Protein AF-A0A947HIL4-F1 (afdb_monomer_lite)

Foldseek 3Di:
DAKEKEWEQDPVRDTDPVQVVLCVVCVVVVNNVRHRYYHYQYPVDVCSPPSSVVCVVQVHDDDGKMWDDDPNDTDIGRDSVVVVVVD

Sequence (87 aa):
MRVTMVKKRLLSGEECPKCIEATAFLDGKGVLGRIDEVVWFDERTPGGGPGGALAEAHGMTRAPFFLVDRQGRVEAFDSVMRVYKLL

pLDDT: mean 97.2, std 1.73, range [90.06, 98.69]

Radius of gyration: 12.29 Å; chains: 1; bounding box: 23×29×30 Å

Secondary structure (DSSP, 8-state):
-EEEEEEEE-TTSPBPHHHHHHHHHHHHTT-GGG--EEEEEETTSGGGHHHHHHHHHTT--SSSEEEEEETTEEEEES-HHHHHTT-

Structure (mmCIF, N/CA/C/O backbone):
data_AF-A0A947HIL4-F1
#
_entry.id   AF-A0A947HIL4-F1
#
loop_
_atom_site.group_PDB
_atom_site.id
_atom_site.type_symbol
_atom_site.label_atom_id
_atom_site.label_alt_id
_atom_site.label_comp_id
_atom_site.label_asym_id
_atom_site.label_entity_id
_atom_site.label_seq_id
_atom_site.pdbx_PDB_ins_code
_atom_site.Cartn_x
_atom_site.Cartn_y
_atom_site.Cartn_z
_atom_site.occupancy
_atom_site.B_iso_or_equiv
_atom_site.auth_seq_id
_atom_site.auth_comp_id
_atom_site.auth_asym_id
_atom_site.auth_atom_id
_atom_site.pdbx_PDB_model_num
ATOM 1 N N . MET A 1 1 ? -13.280 5.465 10.371 1.00 90.12 1 MET A N 1
ATOM 2 C CA . MET A 1 1 ? -11.878 5.021 10.237 1.00 90.12 1 MET A CA 1
ATOM 3 C C . MET A 1 1 ? -11.755 4.494 8.830 1.00 90.12 1 MET A C 1
ATOM 5 O O . MET A 1 1 ? -12.629 3.720 8.467 1.00 90.12 1 MET A O 1
ATOM 9 N N . ARG A 1 2 ? -10.775 4.962 8.056 1.00 97.25 2 ARG A N 1
ATOM 10 C CA . ARG A 1 2 ? -10.524 4.476 6.693 1.00 97.25 2 ARG A CA 1
ATOM 11 C C . ARG A 1 2 ? -9.137 3.848 6.643 1.00 97.25 2 ARG A C 1
ATOM 13 O O . ARG A 1 2 ? -8.199 4.444 7.167 1.00 97.25 2 ARG A O 1
ATOM 20 N N . VAL A 1 3 ? -9.010 2.672 6.047 1.00 98.19 3 VAL A N 1
ATOM 21 C CA . VAL A 1 3 ? -7.748 1.947 5.913 1.00 98.19 3 VAL A CA 1
ATOM 22 C C . VAL A 1 3 ? -7.422 1.744 4.443 1.00 98.19 3 VAL A C 1
ATOM 24 O O . VAL A 1 3 ? -8.101 1.005 3.735 1.00 98.19 3 VAL A O 1
ATOM 27 N N . THR A 1 4 ? -6.337 2.371 4.005 1.00 98.69 4 THR A N 1
ATOM 28 C CA . THR A 1 4 ? -5.781 2.186 2.666 1.00 98.69 4 THR A CA 1
ATOM 29 C C . THR A 1 4 ? -4.564 1.274 2.757 1.00 98.69 4 THR A C 1
ATOM 31 O O . THR A 1 4 ? -3.629 1.554 3.506 1.00 98.69 4 THR A O 1
ATOM 34 N N . MET A 1 5 ? -4.547 0.189 1.990 1.00 98.69 5 MET A N 1
ATOM 35 C CA . MET A 1 5 ? -3.382 -0.677 1.822 1.00 98.69 5 MET A CA 1
ATOM 36 C C . MET A 1 5 ? -2.668 -0.312 0.524 1.00 98.69 5 MET A C 1
ATOM 38 O O . MET A 1 5 ? -3.239 -0.420 -0.560 1.00 98.69 5 MET A O 1
ATOM 42 N N . VAL A 1 6 ? -1.401 0.076 0.614 1.00 98.69 6 VAL A N 1
ATOM 43 C CA . VAL A 1 6 ? -0.564 0.286 -0.567 1.00 98.69 6 VAL A CA 1
ATOM 44 C C . VAL A 1 6 ? 0.216 -0.989 -0.851 1.00 98.69 6 VAL A C 1
ATOM 46 O O . VAL A 1 6 ? 0.990 -1.465 -0.019 1.00 98.69 6 VAL A O 1
ATOM 49 N N . LYS A 1 7 ? 0.003 -1.554 -2.038 1.00 98.62 7 LYS A N 1
ATOM 50 C CA . LYS A 1 7 ? 0.669 -2.760 -2.544 1.00 98.62 7 LYS A CA 1
ATOM 51 C C . LYS A 1 7 ? 1.624 -2.387 -3.670 1.00 98.62 7 LYS A C 1
ATOM 53 O O . LYS A 1 7 ? 1.493 -1.329 -4.272 1.00 98.62 7 LYS A O 1
ATOM 58 N N . LYS A 1 8 ? 2.576 -3.262 -3.980 1.00 98.50 8 LYS A N 1
ATOM 59 C CA . LYS A 1 8 ? 3.576 -3.034 -5.026 1.00 98.50 8 LYS A CA 1
ATOM 60 C C . LYS A 1 8 ? 3.484 -4.086 -6.122 1.00 98.50 8 LYS A C 1
ATOM 62 O O . LYS A 1 8 ? 3.425 -5.277 -5.819 1.00 98.50 8 LYS A O 1
ATOM 67 N N . ARG A 1 9 ? 3.516 -3.632 -7.374 1.00 98.38 9 ARG A N 1
ATOM 68 C CA . ARG A 1 9 ? 3.854 -4.439 -8.547 1.00 98.38 9 ARG A CA 1
ATOM 69 C C . ARG A 1 9 ? 5.325 -4.239 -8.869 1.00 98.38 9 ARG A C 1
ATOM 71 O O . ARG A 1 9 ? 5.806 -3.105 -8.913 1.00 98.38 9 ARG A O 1
ATOM 78 N N . LEU A 1 10 ? 6.021 -5.354 -9.025 1.00 98.00 10 LEU A N 1
ATOM 79 C CA . LEU A 1 10 ? 7.425 -5.388 -9.390 1.00 98.00 10 LEU A CA 1
ATOM 80 C C . LEU A 1 10 ? 7.603 -4.990 -10.856 1.00 98.00 10 LEU A C 1
ATOM 82 O O . LEU A 1 10 ? 6.646 -4.997 -11.634 1.00 98.00 10 LEU A O 1
ATOM 86 N N . LEU A 1 11 ? 8.843 -4.721 -11.258 1.00 97.25 11 LEU A N 1
ATOM 87 C CA . LEU A 1 11 ? 9.179 -4.497 -12.664 1.00 97.25 11 LEU A CA 1
ATOM 88 C C . LEU A 1 11 ? 8.763 -5.683 -13.561 1.00 97.25 11 LEU A C 1
ATOM 90 O O . LEU A 1 11 ? 8.363 -5.466 -14.703 1.00 97.25 11 LEU A O 1
ATOM 94 N N . SER A 1 12 ? 8.769 -6.915 -13.029 1.00 97.00 12 SER A N 1
ATOM 95 C CA . SER A 1 12 ? 8.253 -8.113 -13.718 1.00 97.00 12 SER A CA 1
ATOM 96 C C . SER A 1 12 ? 6.737 -8.079 -13.964 1.00 97.00 12 SER A C 1
ATOM 98 O O . SER A 1 12 ? 6.218 -8.859 -14.756 1.00 97.00 12 SER A O 1
ATOM 100 N N . GLY A 1 13 ? 6.014 -7.169 -13.308 1.00 96.19 13 GLY A N 1
ATOM 101 C CA . GLY A 1 13 ? 4.555 -7.078 -13.308 1.00 96.19 13 GLY A CA 1
ATOM 102 C C . GLY A 1 13 ? 3.881 -7.911 -12.219 1.00 96.19 13 GLY A C 1
ATOM 103 O O . GLY A 1 13 ? 2.688 -7.727 -11.974 1.00 96.19 13 GLY A O 1
ATOM 104 N N . GLU A 1 14 ? 4.630 -8.780 -11.542 1.00 97.81 14 GLU A N 1
ATOM 105 C CA . GLU A 1 14 ? 4.129 -9.594 -10.438 1.00 97.81 14 GLU A CA 1
ATOM 106 C C . GLU A 1 14 ? 3.867 -8.751 -9.190 1.00 97.81 14 GLU A C 1
ATOM 108 O O . GLU A 1 14 ? 4.489 -7.712 -8.953 1.00 97.81 14 GLU A O 1
ATOM 113 N N . GLU A 1 15 ? 2.940 -9.213 -8.355 1.00 98.06 15 GLU A N 1
ATOM 114 C CA . GLU A 1 15 ? 2.736 -8.629 -7.038 1.00 98.06 15 GLU A CA 1
ATOM 115 C C . GLU A 1 15 ? 3.937 -8.923 -6.126 1.00 98.06 15 GLU A C 1
ATOM 117 O O . GLU A 1 15 ? 4.500 -10.017 -6.129 1.00 98.06 15 GLU A O 1
ATOM 122 N N . CYS A 1 16 ? 4.320 -7.945 -5.304 1.00 97.69 16 CYS A N 1
ATOM 123 C CA . CYS A 1 16 ? 5.414 -8.112 -4.362 1.00 97.69 16 CYS A CA 1
ATOM 124 C C . CYS A 1 16 ? 5.145 -9.281 -3.383 1.00 97.69 16 CYS A C 1
ATOM 126 O O . CYS A 1 16 ? 4.057 -9.342 -2.805 1.00 97.69 16 CYS A O 1
ATOM 128 N N . PRO A 1 17 ? 6.121 -10.169 -3.100 1.00 97.94 17 PRO A N 1
ATOM 129 C CA . PRO A 1 17 ? 5.896 -11.327 -2.227 1.00 97.94 17 PRO A CA 1
ATOM 130 C C . PRO A 1 17 ? 5.341 -10.961 -0.844 1.00 97.94 17 PRO A C 1
ATOM 132 O O . PRO A 1 17 ? 4.415 -11.595 -0.346 1.00 97.94 17 PRO A O 1
ATOM 135 N N . LYS A 1 18 ? 5.825 -9.861 -0.249 1.00 97.69 18 LYS A N 1
ATOM 136 C CA . LYS A 1 18 ? 5.315 -9.363 1.040 1.00 97.69 18 LYS A CA 1
ATOM 137 C C . LYS A 1 18 ? 3.888 -8.825 0.977 1.00 97.69 18 LYS A C 1
ATOM 139 O O . LYS A 1 18 ? 3.180 -8.870 1.977 1.00 97.69 18 LYS A O 1
ATOM 144 N N . CYS A 1 19 ? 3.454 -8.345 -0.181 1.00 98.25 19 CYS A N 1
ATOM 145 C CA . CYS A 1 19 ? 2.093 -7.889 -0.419 1.00 98.25 19 CYS A CA 1
ATOM 146 C C . CYS A 1 19 ? 1.139 -9.092 -0.442 1.00 98.25 19 CYS A C 1
ATOM 148 O O . CYS A 1 19 ? 0.078 -9.039 0.188 1.00 98.25 19 CYS A O 1
ATOM 150 N N . ILE A 1 20 ? 1.571 -10.190 -1.077 1.00 98.50 20 ILE A N 1
ATOM 151 C CA . ILE A 1 20 ? 0.839 -11.460 -1.128 1.00 98.50 20 ILE A CA 1
ATOM 152 C C . ILE A 1 20 ? 0.718 -12.034 0.285 1.00 98.50 20 ILE A C 1
ATOM 154 O O . ILE A 1 20 ? -0.391 -12.302 0.740 1.00 98.50 20 ILE A O 1
ATOM 158 N N . GLU A 1 21 ? 1.837 -12.137 1.013 1.00 98.44 21 GLU A N 1
ATOM 159 C CA . GLU A 1 21 ? 1.860 -12.616 2.403 1.00 98.44 21 GLU A CA 1
ATOM 160 C C . GLU A 1 21 ? 0.932 -11.794 3.313 1.00 98.44 21 GLU A C 1
ATOM 162 O O . GLU A 1 21 ? 0.157 -12.361 4.081 1.00 98.44 21 GLU A O 1
ATOM 167 N N . ALA A 1 22 ? 0.970 -10.459 3.221 1.00 98.38 22 ALA A N 1
ATOM 168 C CA . ALA A 1 22 ? 0.117 -9.592 4.030 1.00 98.38 22 ALA A CA 1
ATOM 169 C C . ALA A 1 22 ? -1.370 -9.736 3.674 1.00 98.38 22 ALA A C 1
ATOM 171 O O . ALA A 1 22 ? -2.209 -9.768 4.571 1.00 98.38 22 ALA A O 1
ATOM 172 N N . THR A 1 23 ? -1.695 -9.851 2.382 1.00 98.44 23 THR A N 1
ATOM 173 C CA . THR A 1 23 ? -3.077 -10.062 1.922 1.00 98.44 23 THR A CA 1
ATOM 174 C C . THR A 1 23 ? -3.607 -11.400 2.441 1.00 98.44 23 THR A C 1
ATOM 176 O O . THR A 1 23 ? -4.667 -11.433 3.059 1.00 98.44 23 THR A O 1
ATOM 179 N N . ALA A 1 24 ? -2.835 -12.480 2.276 1.00 98.56 24 ALA A N 1
ATOM 180 C CA . ALA A 1 24 ? -3.190 -13.813 2.758 1.00 98.56 24 ALA A CA 1
ATOM 181 C C . ALA A 1 24 ? -3.320 -13.865 4.287 1.00 98.56 24 ALA A C 1
ATOM 183 O O . ALA A 1 24 ? -4.219 -14.517 4.811 1.00 98.56 24 ALA A O 1
ATOM 184 N N . PHE A 1 25 ? -2.459 -13.147 5.017 1.00 98.50 25 PHE A N 1
ATOM 185 C CA . PHE A 1 25 ? -2.576 -13.026 6.468 1.00 98.50 25 PHE A CA 1
ATOM 186 C C . PHE A 1 25 ? -3.896 -12.357 6.878 1.00 98.50 25 PHE A C 1
ATOM 188 O O . PHE A 1 25 ? -4.597 -12.883 7.738 1.00 98.50 25 PHE A O 1
ATOM 195 N N . LEU A 1 26 ? -4.248 -11.214 6.278 1.00 98.50 26 LEU A N 1
ATOM 196 C CA . LEU A 1 26 ? -5.485 -10.494 6.607 1.00 98.50 26 LEU A CA 1
ATOM 197 C C . LEU A 1 26 ? -6.737 -11.296 6.231 1.00 98.50 26 LEU A C 1
ATOM 199 O O . LEU A 1 26 ? -7.710 -11.302 6.988 1.00 98.50 26 LEU A O 1
ATOM 203 N N . ASP A 1 27 ? -6.695 -11.992 5.095 1.00 98.38 27 ASP A N 1
ATOM 204 C CA . ASP A 1 27 ? -7.769 -12.873 4.634 1.00 98.38 27 ASP A CA 1
ATOM 205 C C . ASP A 1 27 ? -7.951 -14.076 5.567 1.00 98.38 27 ASP A C 1
ATOM 207 O O . ASP A 1 27 ? -9.041 -14.311 6.083 1.00 98.38 27 ASP A O 1
ATOM 211 N N . GLY A 1 28 ? -6.854 -14.751 5.929 1.00 98.38 28 GLY A N 1
ATOM 212 C CA . GLY A 1 28 ? -6.858 -15.851 6.897 1.00 98.38 28 GLY A CA 1
ATOM 213 C C . GLY A 1 28 ? -7.286 -15.442 8.313 1.00 98.38 28 GLY A C 1
ATOM 214 O O . GLY A 1 28 ? -7.597 -16.301 9.139 1.00 98.38 28 GLY A O 1
ATOM 215 N N . LYS A 1 29 ? -7.319 -14.138 8.614 1.00 98.12 29 LYS A N 1
ATOM 216 C CA . LYS A 1 29 ? -7.881 -13.574 9.852 1.00 98.12 29 LYS A CA 1
ATOM 217 C C . LYS A 1 29 ? -9.318 -13.065 9.701 1.00 98.12 29 LYS A C 1
ATOM 219 O O . LYS A 1 29 ? -9.889 -12.617 10.690 1.00 98.12 29 LYS A O 1
ATOM 224 N N . GLY A 1 30 ? -9.904 -13.126 8.506 1.00 98.00 30 GLY A N 1
ATOM 225 C CA . GLY A 1 30 ? -11.267 -12.664 8.234 1.00 98.00 30 GLY A CA 1
ATOM 226 C C . GLY A 1 30 ? -11.439 -11.144 8.309 1.00 98.00 30 GLY A C 1
ATOM 227 O O . GLY A 1 30 ? -12.558 -10.665 8.472 1.00 98.00 30 GLY A O 1
ATOM 228 N N . VAL A 1 31 ? -10.349 -10.374 8.215 1.00 98.00 31 VAL A N 1
ATOM 229 C CA . VAL A 1 31 ? -10.377 -8.902 8.327 1.00 98.00 31 VAL A CA 1
ATOM 230 C C . VAL A 1 31 ? -9.968 -8.188 7.043 1.00 98.00 31 VAL A C 1
ATOM 232 O O . VAL A 1 31 ? -9.927 -6.961 7.028 1.00 98.00 31 VAL A O 1
ATOM 235 N N . LEU A 1 32 ? -9.699 -8.914 5.951 1.00 97.75 32 LEU A N 1
ATOM 236 C CA . LEU A 1 32 ? -9.370 -8.296 4.661 1.00 97.75 32 LEU A CA 1
ATOM 237 C C . LEU A 1 32 ? -10.453 -7.302 4.205 1.00 97.75 32 LEU A C 1
ATOM 239 O O . LEU A 1 32 ? -10.126 -6.237 3.693 1.00 97.75 32 LEU A O 1
ATOM 243 N N . GLY A 1 33 ? -11.730 -7.591 4.4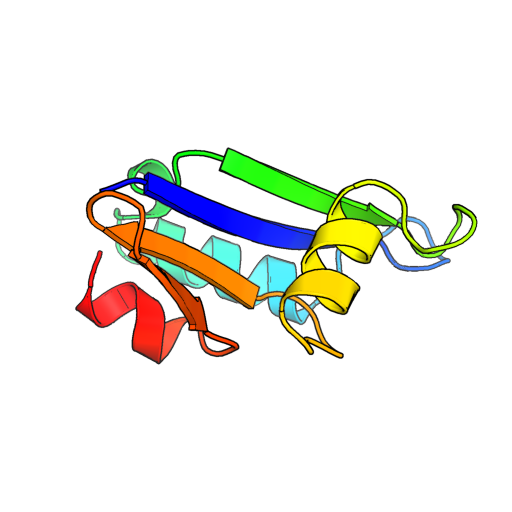85 1.00 97.50 33 GLY A N 1
ATOM 244 C CA . GLY A 1 33 ? -12.854 -6.693 4.194 1.00 97.50 33 GLY A CA 1
ATOM 245 C C . GLY A 1 33 ? -12.869 -5.376 4.986 1.00 97.50 33 GLY A C 1
ATOM 246 O O . GLY A 1 33 ? -13.719 -4.534 4.721 1.00 97.50 33 GLY A O 1
ATOM 247 N N . ARG A 1 34 ? -11.956 -5.181 5.951 1.00 97.56 34 ARG A N 1
ATOM 248 C CA . ARG A 1 34 ? -11.753 -3.903 6.663 1.00 97.56 34 ARG A CA 1
ATOM 249 C C . ARG A 1 34 ? -10.735 -2.987 5.977 1.00 97.56 34 ARG A C 1
ATOM 251 O O . ARG A 1 34 ? -10.485 -1.892 6.469 1.00 97.56 34 ARG A O 1
ATOM 258 N N . ILE A 1 35 ? -10.124 -3.430 4.878 1.00 98.31 35 ILE A N 1
ATOM 259 C CA . ILE A 1 35 ? -9.329 -2.570 4.002 1.00 98.31 35 ILE A CA 1
ATOM 260 C C . ILE A 1 35 ? -10.294 -1.860 3.052 1.00 98.31 35 ILE A C 1
ATOM 262 O O . ILE A 1 35 ? -10.864 -2.484 2.160 1.00 98.31 35 ILE A O 1
ATO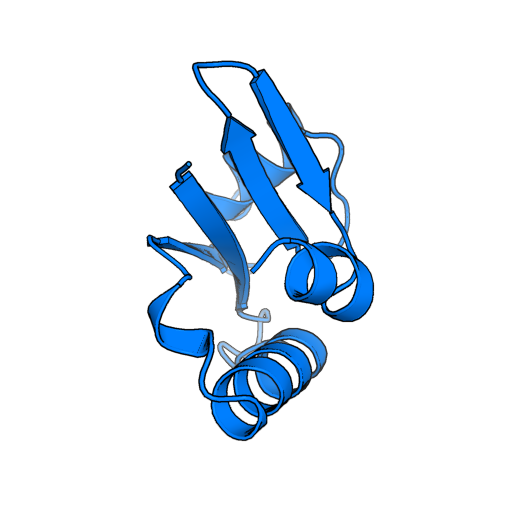M 266 N N . ASP A 1 36 ? -10.477 -0.557 3.246 1.00 98.50 36 ASP A N 1
ATOM 267 C CA . ASP A 1 36 ? -11.404 0.257 2.453 1.00 98.50 36 ASP A CA 1
ATOM 268 C C . ASP A 1 36 ? -10.895 0.516 1.032 1.00 98.50 36 ASP A C 1
ATOM 270 O O . ASP A 1 36 ? -11.677 0.770 0.116 1.00 98.50 36 ASP A O 1
ATOM 274 N N . GLU A 1 37 ? -9.575 0.503 0.844 1.00 98.38 37 GLU A N 1
ATOM 275 C CA . GLU A 1 37 ? -8.954 0.826 -0.433 1.00 98.38 37 GLU A CA 1
ATOM 276 C C . GLU A 1 37 ? -7.613 0.116 -0.611 1.00 98.38 37 GLU A C 1
ATOM 278 O O . GLU A 1 37 ? -6.793 0.058 0.305 1.00 98.38 37 GLU A O 1
ATOM 283 N N . VAL A 1 38 ? -7.361 -0.376 -1.824 1.00 98.44 38 VAL A N 1
ATOM 284 C CA . VAL A 1 38 ? -6.056 -0.900 -2.231 1.00 98.44 38 VAL A CA 1
ATOM 285 C C . VAL A 1 38 ? -5.484 -0.007 -3.322 1.00 98.44 38 VAL A C 1
ATOM 287 O O . VAL A 1 38 ? -6.052 0.092 -4.409 1.00 98.44 38 VAL A O 1
ATOM 290 N N . VAL A 1 39 ? -4.332 0.601 -3.052 1.00 98.50 39 VAL A N 1
ATOM 291 C CA . VAL A 1 39 ? -3.611 1.448 -4.009 1.00 98.50 39 VAL A CA 1
ATOM 292 C C . VAL A 1 39 ? -2.337 0.743 -4.453 1.00 98.50 39 VAL A C 1
ATOM 294 O O . VAL A 1 39 ? -1.657 0.092 -3.662 1.00 98.50 39 VAL A O 1
ATOM 297 N N . TRP A 1 40 ? -1.997 0.868 -5.732 1.00 98.31 40 TRP A N 1
ATOM 298 C CA . TRP A 1 40 ? -0.823 0.221 -6.303 1.00 98.31 40 TRP A CA 1
ATOM 299 C C . TRP A 1 40 ? 0.321 1.207 -6.512 1.00 98.31 40 TRP A C 1
ATOM 301 O O . TRP A 1 40 ? 0.165 2.233 -7.173 1.00 98.31 40 TRP A O 1
ATOM 311 N N . PHE A 1 41 ? 1.482 0.849 -5.976 1.00 98.38 41 PHE A N 1
ATOM 312 C CA . PHE A 1 41 ? 2.781 1.279 -6.462 1.00 98.38 41 PHE A CA 1
ATOM 313 C C . PHE A 1 41 ? 3.173 0.367 -7.629 1.00 98.38 41 PHE A C 1
ATOM 315 O O . PHE A 1 41 ? 3.207 -0.852 -7.457 1.00 98.38 41 PHE A O 1
ATOM 322 N N . ASP A 1 42 ? 3.489 0.915 -8.798 1.00 97.88 42 ASP A N 1
ATOM 323 C CA . ASP A 1 42 ? 3.929 0.122 -9.955 1.00 97.88 42 ASP A CA 1
ATOM 324 C C . ASP A 1 42 ? 5.328 0.550 -10.407 1.00 97.88 42 ASP A C 1
ATOM 326 O O . ASP A 1 42 ? 5.496 1.656 -10.914 1.00 97.88 42 ASP A O 1
ATOM 330 N N . GLU A 1 43 ? 6.332 -0.320 -10.244 1.00 96.94 43 GLU A N 1
ATOM 331 C CA . GLU A 1 43 ? 7.726 -0.027 -10.632 1.00 96.94 43 GLU A CA 1
ATOM 332 C C . GLU A 1 43 ? 7.911 0.263 -12.123 1.00 96.94 43 GLU A C 1
ATOM 334 O O . GLU A 1 43 ? 8.905 0.871 -12.510 1.00 96.94 43 GLU A O 1
ATOM 339 N N . ARG A 1 44 ? 6.967 -0.162 -12.967 1.00 97.00 44 ARG A N 1
ATOM 340 C CA . ARG A 1 44 ? 7.018 0.069 -14.417 1.00 97.00 44 ARG A CA 1
ATOM 341 C C . ARG A 1 44 ? 6.567 1.481 -14.791 1.00 97.00 44 ARG A C 1
ATOM 343 O O . ARG A 1 44 ? 6.728 1.889 -15.938 1.00 97.00 44 ARG A O 1
ATOM 350 N N . THR A 1 45 ? 6.001 2.217 -13.837 1.00 95.88 45 THR A N 1
ATOM 351 C CA . THR A 1 45 ? 5.490 3.573 -14.027 1.00 95.88 45 THR A CA 1
ATOM 352 C C . THR A 1 45 ? 6.447 4.583 -13.392 1.00 95.88 45 THR A C 1
ATOM 354 O O . THR A 1 45 ? 6.875 4.378 -12.252 1.00 95.88 45 THR A O 1
ATOM 357 N N . PRO A 1 46 ? 6.754 5.710 -14.063 1.00 95.00 46 PRO A N 1
ATOM 358 C CA . PRO A 1 46 ? 7.527 6.790 -13.462 1.00 95.00 46 PRO A CA 1
ATOM 359 C C . PRO A 1 46 ? 6.952 7.217 -12.106 1.00 95.00 46 PRO A C 1
ATOM 361 O O . PRO A 1 46 ? 5.752 7.458 -11.973 1.00 95.00 46 PRO A O 1
ATOM 364 N N . GLY A 1 47 ? 7.810 7.262 -11.087 1.00 93.88 47 GLY A N 1
ATOM 365 C CA . GLY A 1 47 ? 7.415 7.635 -9.727 1.00 93.88 47 GLY A CA 1
ATOM 366 C C . GLY A 1 47 ? 6.466 6.653 -9.032 1.00 93.88 47 GLY A C 1
ATOM 367 O O . GLY A 1 47 ? 5.961 6.982 -7.970 1.00 93.88 47 GLY A O 1
ATOM 368 N N . GLY A 1 48 ? 6.192 5.467 -9.590 1.00 95.56 48 GLY A N 1
ATOM 369 C CA . GLY A 1 48 ? 5.343 4.457 -8.952 1.00 95.56 48 GLY A CA 1
ATOM 370 C C . GLY A 1 48 ? 3.834 4.720 -9.023 1.00 95.56 48 GLY A C 1
ATOM 371 O O . GLY A 1 48 ? 3.063 3.941 -8.463 1.00 95.56 48 GLY A O 1
ATOM 372 N N . GLY A 1 49 ? 3.387 5.787 -9.695 1.00 96.69 49 GLY A N 1
ATOM 373 C CA . GLY A 1 49 ? 1.968 6.150 -9.794 1.00 96.69 49 GLY A CA 1
ATOM 374 C C . GLY A 1 49 ? 1.342 6.564 -8.446 1.00 96.69 49 GLY A C 1
ATOM 375 O O . GLY A 1 49 ? 2.045 7.085 -7.578 1.00 96.69 49 GLY A O 1
ATOM 376 N N . PRO A 1 50 ? 0.029 6.337 -8.230 1.00 97.56 50 PRO A N 1
ATOM 377 C CA . PRO A 1 50 ? -0.661 6.757 -7.005 1.00 97.56 50 PRO A CA 1
ATOM 378 C C . PRO A 1 50 ? -0.058 6.179 -5.718 1.00 97.56 50 PRO A C 1
ATOM 380 O O . PRO A 1 50 ? 0.046 6.880 -4.714 1.00 97.56 50 PRO A O 1
ATOM 383 N N . GLY A 1 51 ? 0.391 4.917 -5.742 1.00 97.69 51 GLY A N 1
ATOM 384 C CA . GLY A 1 51 ? 1.058 4.312 -4.588 1.00 97.69 51 GLY A CA 1
ATOM 385 C C . GLY A 1 51 ? 2.416 4.944 -4.292 1.00 97.69 51 GLY A C 1
ATOM 386 O O . GLY A 1 51 ? 2.806 5.013 -3.131 1.00 97.69 51 GLY A O 1
ATOM 387 N N . GLY A 1 52 ? 3.111 5.441 -5.318 1.00 97.88 52 GLY A N 1
ATOM 388 C CA . GLY A 1 52 ? 4.350 6.199 -5.160 1.00 97.88 52 GLY A CA 1
ATOM 389 C C . GLY A 1 52 ? 4.136 7.572 -4.538 1.00 97.88 52 GLY A C 1
ATOM 390 O O . GLY A 1 52 ? 4.841 7.914 -3.595 1.00 97.88 52 GLY A O 1
ATOM 391 N N . ALA A 1 53 ? 3.099 8.299 -4.961 1.00 98.06 53 ALA A N 1
ATOM 392 C CA . ALA A 1 53 ? 2.731 9.575 -4.341 1.00 98.06 53 ALA A CA 1
ATOM 393 C C . ALA A 1 53 ? 2.387 9.416 -2.847 1.00 98.06 53 ALA A C 1
ATOM 395 O O . ALA A 1 53 ? 2.832 10.205 -2.016 1.00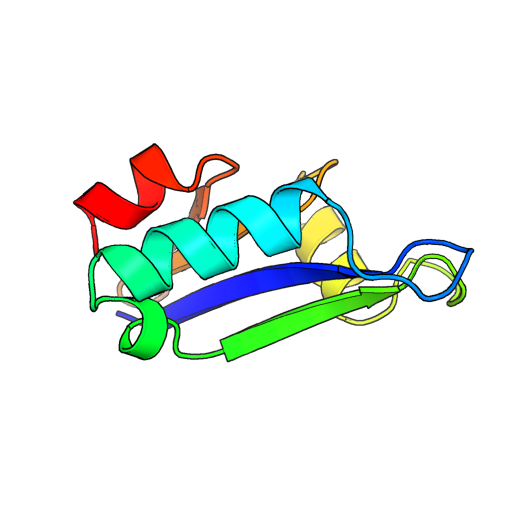 98.06 53 ALA A O 1
ATOM 396 N N . LEU A 1 54 ? 1.647 8.359 -2.483 1.00 98.12 54 LEU A N 1
ATOM 397 C CA . LEU A 1 54 ? 1.375 8.036 -1.077 1.00 98.12 54 LEU A CA 1
ATOM 398 C C . LEU A 1 54 ? 2.643 7.634 -0.317 1.00 98.12 54 LEU A C 1
ATOM 400 O O . LEU A 1 54 ? 2.797 7.982 0.852 1.00 98.12 54 LEU A O 1
ATOM 404 N N . ALA A 1 55 ? 3.545 6.896 -0.965 1.00 98.00 55 ALA A N 1
ATOM 405 C CA . ALA A 1 55 ? 4.801 6.492 -0.355 1.00 98.00 55 ALA A CA 1
ATOM 406 C C . ALA A 1 55 ? 5.672 7.714 -0.024 1.00 98.00 55 ALA A C 1
ATOM 408 O O . ALA A 1 55 ? 6.141 7.841 1.105 1.00 98.00 55 ALA A O 1
ATOM 409 N N . GLU A 1 56 ? 5.805 8.649 -0.966 1.00 97.81 56 GLU A N 1
ATOM 410 C CA . GLU A 1 56 ? 6.536 9.905 -0.783 1.00 97.81 56 GLU A CA 1
ATOM 411 C C . GLU A 1 56 ? 5.915 10.770 0.323 1.00 97.81 56 GLU A C 1
ATOM 413 O O . GLU A 1 56 ? 6.608 11.147 1.268 1.00 97.81 56 GLU A O 1
ATOM 418 N N . ALA A 1 57 ? 4.598 11.004 0.268 1.00 97.75 57 ALA A N 1
ATOM 419 C CA . ALA A 1 57 ? 3.885 11.847 1.232 1.00 97.75 57 ALA A CA 1
ATOM 420 C C . ALA A 1 57 ? 3.992 11.351 2.686 1.00 97.75 57 ALA A C 1
ATOM 422 O O . ALA A 1 57 ? 3.919 12.149 3.621 1.00 97.75 57 ALA A O 1
ATOM 423 N N . HIS A 1 58 ? 4.172 10.041 2.885 1.00 97.38 58 HIS A N 1
ATOM 424 C CA . HIS A 1 58 ? 4.244 9.414 4.205 1.00 97.38 58 HIS A CA 1
ATOM 425 C C . HIS A 1 58 ? 5.634 8.856 4.557 1.00 97.38 58 HIS A C 1
ATOM 427 O O . HIS A 1 58 ? 5.766 8.153 5.560 1.00 97.38 58 HIS A O 1
ATOM 433 N N . GLY A 1 59 ? 6.671 9.156 3.764 1.00 97.06 59 GLY A N 1
ATOM 434 C CA . GLY A 1 59 ? 8.048 8.717 4.024 1.00 97.06 59 GLY A CA 1
ATOM 435 C C . GLY A 1 59 ? 8.245 7.196 3.982 1.00 97.06 59 GLY A C 1
ATOM 436 O O . GLY A 1 59 ? 9.147 6.661 4.629 1.00 97.06 59 GLY A O 1
ATOM 437 N N . MET A 1 60 ? 7.393 6.483 3.247 1.00 97.12 60 MET A N 1
ATOM 438 C CA . MET A 1 60 ? 7.435 5.032 3.120 1.00 97.12 60 MET A CA 1
ATOM 439 C C . MET A 1 60 ? 8.339 4.617 1.965 1.00 97.12 60 MET A C 1
ATOM 441 O O . MET A 1 60 ? 8.205 5.083 0.840 1.00 97.12 60 MET A O 1
ATOM 445 N N . THR A 1 61 ? 9.251 3.685 2.227 1.00 94.31 61 THR A N 1
ATOM 446 C CA . THR A 1 61 ? 10.228 3.209 1.230 1.00 94.31 61 THR A CA 1
ATOM 447 C C . THR A 1 61 ? 9.970 1.777 0.768 1.00 94.31 61 THR A C 1
ATOM 449 O O . THR A 1 61 ? 10.649 1.273 -0.126 1.00 94.31 61 THR A O 1
ATOM 452 N N . ARG A 1 62 ? 9.002 1.084 1.381 1.00 93.88 62 ARG A N 1
ATOM 453 C CA . ARG A 1 62 ? 8.711 -0.335 1.139 1.00 93.88 62 ARG 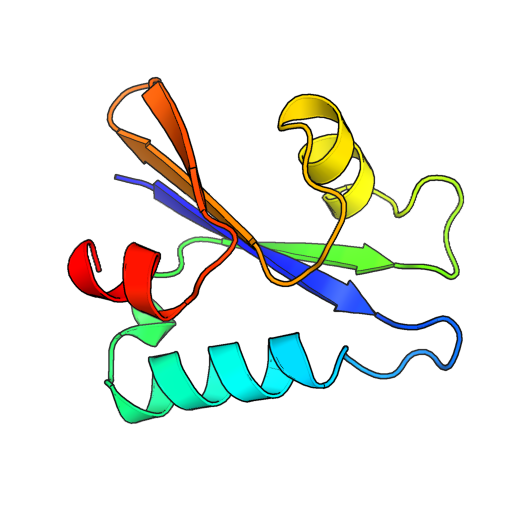A CA 1
ATOM 454 C C . ARG A 1 62 ? 7.211 -0.582 1.124 1.00 93.88 62 ARG A C 1
ATOM 456 O O . ARG A 1 62 ? 6.465 0.092 1.823 1.00 93.88 62 ARG A O 1
ATOM 463 N N . ALA A 1 63 ? 6.804 -1.593 0.367 1.00 96.38 63 ALA A N 1
ATOM 464 C CA . ALA A 1 63 ? 5.444 -2.111 0.342 1.00 96.38 63 ALA A CA 1
ATOM 465 C C . ALA A 1 63 ? 5.413 -3.569 0.853 1.00 96.38 63 ALA A C 1
ATOM 467 O O . ALA A 1 63 ? 6.413 -4.280 0.704 1.00 96.38 63 ALA A O 1
ATOM 468 N N . PRO A 1 64 ? 4.279 -4.036 1.399 1.00 98.25 64 PRO A N 1
ATOM 469 C CA . PRO A 1 64 ? 3.067 -3.260 1.633 1.00 98.25 64 PRO A CA 1
ATOM 470 C C . PRO A 1 64 ? 3.226 -2.294 2.812 1.00 98.25 64 PRO A C 1
ATOM 472 O O . PRO A 1 64 ? 3.987 -2.553 3.742 1.00 98.25 64 PRO A O 1
ATOM 475 N N . PHE A 1 65 ? 2.474 -1.202 2.778 1.00 98.69 65 PHE A N 1
ATOM 476 C CA . PHE A 1 65 ? 2.238 -0.357 3.945 1.00 98.69 65 PHE A CA 1
ATOM 477 C C . PHE A 1 65 ? 0.763 0.035 3.999 1.00 98.69 65 PHE A C 1
ATOM 479 O O . PHE A 1 65 ? 0.013 -0.169 3.044 1.00 98.69 65 PHE A O 1
ATOM 486 N N . PHE A 1 66 ? 0.341 0.566 5.136 1.00 98.62 66 PHE A N 1
ATOM 487 C CA . PHE A 1 66 ? -1.050 0.864 5.429 1.00 98.62 66 PHE A CA 1
ATOM 488 C C . PHE A 1 66 ? -1.170 2.294 5.923 1.00 98.62 66 PHE A C 1
ATOM 490 O O . PHE A 1 66 ? -0.361 2.729 6.738 1.00 98.62 66 PHE A O 1
ATOM 497 N N . LEU A 1 67 ? -2.188 3.002 5.458 1.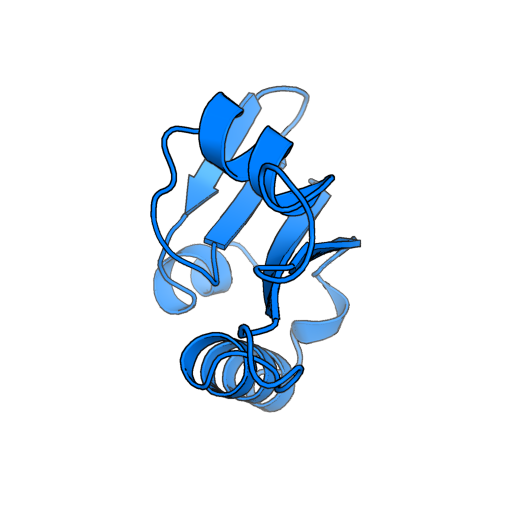00 98.44 67 LEU A N 1
ATOM 498 C CA . LEU A 1 67 ? -2.570 4.315 5.953 1.00 98.44 67 LEU A CA 1
ATOM 499 C C . LEU A 1 67 ? -3.890 4.160 6.693 1.00 98.44 67 LEU A C 1
ATOM 501 O O . LEU A 1 67 ? -4.871 3.693 6.117 1.00 98.44 67 LEU A O 1
ATOM 505 N N . VAL A 1 68 ? -3.907 4.524 7.971 1.00 98.12 68 VAL A N 1
ATOM 506 C CA . VAL A 1 68 ? -5.115 4.504 8.795 1.00 98.12 68 VAL A CA 1
ATOM 507 C C . VAL A 1 68 ? -5.517 5.942 9.074 1.00 98.12 68 VAL A C 1
ATOM 509 O O . VAL A 1 68 ? -4.839 6.646 9.819 1.00 98.12 68 VAL A O 1
ATOM 512 N N . ASP A 1 69 ? -6.634 6.367 8.492 1.00 97.56 69 ASP A N 1
ATOM 513 C CA . ASP A 1 69 ? -7.254 7.661 8.755 1.00 97.56 69 ASP A CA 1
ATOM 514 C C . ASP A 1 69 ? -8.265 7.542 9.903 1.00 97.56 69 ASP A C 1
ATOM 516 O O . ASP A 1 69 ? -9.277 6.821 9.836 1.00 97.56 69 ASP A O 1
ATOM 520 N N . ARG A 1 70 ? -7.996 8.295 10.970 1.00 95.88 70 ARG A N 1
ATOM 521 C CA . ARG A 1 70 ? -8.908 8.524 12.087 1.00 95.88 70 ARG A CA 1
ATOM 522 C C . ARG A 1 70 ? -9.275 10.001 12.157 1.00 95.88 70 ARG A C 1
ATOM 524 O O . ARG A 1 70 ? -8.657 10.764 12.894 1.00 95.88 70 ARG A O 1
ATOM 531 N N . GLN A 1 71 ? -10.336 10.366 11.439 1.00 93.81 71 GLN A N 1
ATOM 532 C CA . GLN A 1 71 ? -10.919 11.714 11.461 1.00 93.81 71 GLN A CA 1
ATOM 533 C C . GLN A 1 71 ? -9.911 12.785 11.003 1.00 93.81 71 GLN A C 1
ATOM 535 O O . GLN A 1 71 ? -9.704 13.794 11.674 1.00 93.81 71 GLN A O 1
ATOM 540 N N . GLY A 1 72 ? -9.238 12.532 9.878 1.00 93.88 72 GLY A N 1
ATOM 541 C CA . GLY A 1 72 ? -8.235 13.414 9.282 1.00 93.88 72 GLY A CA 1
ATOM 542 C C . GLY A 1 72 ? -6.828 13.242 9.856 1.00 93.88 72 GLY A C 1
ATOM 543 O O . GLY A 1 72 ? -5.884 13.850 9.357 1.00 93.88 72 GLY A O 1
ATOM 544 N N . ARG A 1 73 ? -6.651 12.407 10.889 1.00 95.25 73 ARG A N 1
ATOM 545 C CA . ARG A 1 73 ? -5.326 12.013 11.382 1.00 95.25 73 ARG A CA 1
ATOM 546 C C . ARG A 1 73 ? -4.914 10.715 10.712 1.00 95.25 73 ARG A C 1
ATOM 548 O O . ARG A 1 73 ? -5.425 9.653 11.067 1.00 95.25 73 ARG A O 1
ATOM 555 N N . VAL A 1 74 ? -4.004 10.823 9.750 1.00 97.44 74 VAL A N 1
ATOM 556 C CA . VAL A 1 74 ? -3.460 9.681 9.013 1.00 97.44 74 VAL A CA 1
ATOM 557 C C . VAL A 1 74 ? -2.177 9.204 9.682 1.00 97.44 74 VAL A C 1
ATOM 559 O O . VAL A 1 74 ? -1.234 9.975 9.849 1.00 97.44 74 VAL A O 1
ATOM 562 N N . GLU A 1 75 ? -2.138 7.926 10.042 1.00 97.62 75 GLU A N 1
ATOM 563 C CA . GLU A 1 75 ? -0.936 7.251 10.534 1.00 97.62 75 GLU A CA 1
ATOM 564 C C . GLU A 1 75 ? -0.541 6.126 9.575 1.00 97.62 75 GLU A C 1
ATOM 566 O O . GLU A 1 75 ? -1.393 5.383 9.082 1.00 97.62 75 GLU A O 1
ATOM 571 N N . ALA A 1 76 ? 0.759 6.011 9.310 1.00 98.00 76 ALA A N 1
ATOM 572 C CA . ALA A 1 76 ? 1.305 5.059 8.361 1.00 98.00 76 ALA A CA 1
ATOM 573 C C . ALA A 1 76 ? 1.973 3.871 9.085 1.00 98.00 76 ALA A C 1
ATOM 575 O O . ALA A 1 76 ? 2.763 4.048 10.013 1.00 98.00 76 ALA A O 1
ATOM 576 N N . PHE A 1 77 ? 1.672 2.648 8.648 1.00 98.00 77 PHE A N 1
ATOM 577 C CA . PHE A 1 77 ? 2.164 1.399 9.233 1.00 98.00 77 PHE A CA 1
ATO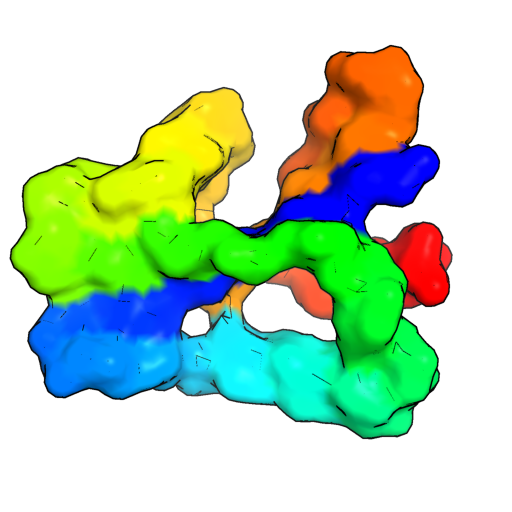M 578 C C . PHE A 1 77 ? 2.831 0.535 8.165 1.00 98.00 77 PHE A C 1
ATOM 580 O O . PHE A 1 77 ? 2.216 0.196 7.162 1.00 98.00 77 PHE A O 1
ATOM 587 N N . ASP A 1 78 ? 4.060 0.098 8.409 1.00 95.94 78 ASP A N 1
ATOM 588 C CA . ASP A 1 78 ? 4.833 -0.786 7.524 1.00 95.94 78 ASP A CA 1
ATOM 589 C C . ASP A 1 78 ? 4.738 -2.273 7.923 1.00 95.94 78 ASP A C 1
ATOM 591 O O . ASP A 1 78 ? 5.466 -3.127 7.419 1.00 95.94 78 ASP A O 1
ATOM 595 N N . SER A 1 79 ? 3.844 -2.594 8.860 1.00 96.25 79 SER A N 1
ATOM 596 C CA . SER A 1 79 ? 3.692 -3.930 9.427 1.00 96.25 79 SER A CA 1
ATOM 597 C C . SER A 1 79 ? 2.231 -4.347 9.453 1.00 96.25 79 SER A C 1
ATOM 599 O O . SER A 1 79 ? 1.414 -3.757 10.168 1.00 96.25 79 SER A O 1
ATOM 601 N N . VAL A 1 80 ? 1.927 -5.437 8.744 1.00 97.38 80 VAL A N 1
ATOM 602 C CA . VAL A 1 80 ? 0.592 -6.051 8.745 1.00 97.38 80 VAL A CA 1
ATOM 603 C C . VAL A 1 80 ? 0.153 -6.452 10.160 1.00 97.38 80 VAL A C 1
ATOM 605 O O . VAL A 1 80 ? -1.006 -6.295 10.525 1.00 97.38 80 VAL A O 1
ATOM 608 N N . MET A 1 81 ? 1.091 -6.873 11.013 1.00 97.06 81 MET A N 1
ATOM 609 C CA . MET A 1 81 ? 0.800 -7.235 12.404 1.00 97.06 81 MET A CA 1
ATOM 610 C C . MET A 1 81 ? 0.424 -6.023 13.261 1.00 97.06 81 MET A C 1
ATOM 612 O O . MET A 1 81 ? -0.364 -6.160 14.197 1.00 97.06 81 MET A O 1
ATOM 616 N N . ARG A 1 82 ? 0.996 -4.842 12.978 1.00 97.06 82 ARG A N 1
ATOM 617 C CA . ARG A 1 82 ? 0.655 -3.603 13.693 1.00 97.06 82 ARG A CA 1
ATOM 618 C C . ARG A 1 82 ? -0.725 -3.107 13.280 1.00 97.06 82 ARG A C 1
ATOM 620 O O . ARG A 1 82 ? -1.528 -2.833 14.164 1.00 97.06 82 ARG A O 1
ATOM 627 N N . VAL A 1 83 ? -1.012 -3.054 11.976 1.00 96.56 83 VAL A N 1
ATOM 628 C CA . VAL A 1 83 ? -2.329 -2.608 11.493 1.00 96.56 83 VAL A CA 1
ATOM 629 C C . VAL A 1 83 ? -3.431 -3.597 11.875 1.00 96.56 83 VAL A C 1
ATOM 631 O O . VAL A 1 83 ? -4.485 -3.159 12.308 1.00 96.56 83 VAL A O 1
ATOM 634 N N . TYR A 1 84 ? -3.176 -4.911 11.839 1.00 96.75 84 TYR A N 1
ATOM 635 C CA . TYR A 1 84 ? -4.149 -5.945 12.216 1.00 96.75 84 TYR A CA 1
ATOM 636 C C . TYR A 1 84 ? -4.733 -5.751 13.619 1.00 96.75 84 TYR A C 1
ATOM 638 O O . TYR A 1 84 ? -5.908 -6.004 13.826 1.00 96.75 84 TYR A O 1
ATOM 646 N N . LYS A 1 85 ? -3.943 -5.254 14.577 1.00 94.56 85 LYS A N 1
ATOM 647 C CA . LYS A 1 85 ? -4.424 -4.969 15.942 1.00 94.56 85 LYS A CA 1
ATOM 648 C C . LYS A 1 85 ? -5.412 -3.795 16.014 1.00 94.56 85 LYS A C 1
ATOM 650 O O . LYS A 1 85 ? -5.992 -3.560 17.069 1.00 94.56 85 LYS A O 1
ATOM 655 N N . LEU A 1 86 ? -5.515 -3.017 14.939 1.00 92.62 86 LEU A N 1
ATOM 656 C CA . LEU A 1 86 ? -6.404 -1.864 14.791 1.00 92.62 86 LEU A CA 1
ATOM 657 C C . LEU A 1 86 ? -7.612 -2.180 13.900 1.00 92.62 86 LEU A C 1
ATOM 659 O O . LEU A 1 86 ? -8.592 -1.433 13.939 1.00 92.62 86 LEU A O 1
ATOM 663 N N . LEU A 1 87 ? -7.486 -3.225 13.076 1.00 90.06 87 LEU A N 1
ATOM 664 C CA . LEU A 1 87 ? -8.562 -3.835 12.306 1.00 90.06 87 LEU A CA 1
ATOM 665 C C . LEU A 1 87 ? -9.344 -4.807 13.179 1.00 90.06 87 LEU A C 1
ATOM 667 O O . LEU A 1 87 ? -10.266 -5.398 12.602 1.00 90.06 87 LEU A O 1
#